Protein AF-A0A7W0YF31-F1 (afdb_monomer)

Radius of gyration: 17.95 Å; Cα contacts (8 Å, |Δi|>4): 53; chains: 1; bounding box: 59×24×43 Å

Solvent-accessible surface area (backbone atoms only — not comparable to full-atom values): 5003 Å² total; per-residue (Å²): 131,92,84,71,95,67,68,73,87,78,51,57,79,47,66,65,85,91,43,76,35,39,67,69,57,52,53,52,53,51,36,53,51,44,46,55,50,50,54,51,34,50,76,73,69,44,48,70,60,52,64,66,34,35,68,47,73,66,44,33,73,76,63,68,42,62,65,16,73,72,34,38,89,45,46,77,65,84,88,80,117

Foldseek 3Di:
DPDPPDDCQQFAPDDDDPDGHHPVNVVVVVLVVLVVVCVVCVVVVVPVVLVLQDDDPCCVVPVVSVNNVVSNVRRDDPVVD

Structure (mmCIF, N/CA/C/O backbone):
data_AF-A0A7W0YF31-F1
#
_entry.id   AF-A0A7W0YF31-F1
#
loop_
_atom_site.group_PDB
_atom_site.id
_atom_site.type_symbol
_atom_site.label_atom_id
_atom_site.label_alt_id
_atom_site.label_comp_id
_atom_site.label_asym_id
_atom_site.label_entity_id
_atom_site.label_seq_id
_atom_site.pdbx_PDB_ins_code
_atom_site.Cartn_x
_atom_site.Cartn_y
_atom_site.Cartn_z
_atom_site.occupancy
_atom_site.B_iso_or_equiv
_atom_site.auth_seq_id
_atom_site.auth_comp_id
_atom_site.auth_asym_id
_atom_site.auth_atom_id
_atom_site.pdbx_PDB_model_num
ATOM 1 N N . MET A 1 1 ? 40.782 8.152 2.202 1.00 50.22 1 MET A N 1
ATOM 2 C CA . MET A 1 1 ? 39.498 8.135 1.470 1.00 50.22 1 MET A CA 1
ATOM 3 C C . MET A 1 1 ? 39.026 6.689 1.452 1.00 50.22 1 MET A C 1
ATOM 5 O O . MET A 1 1 ? 39.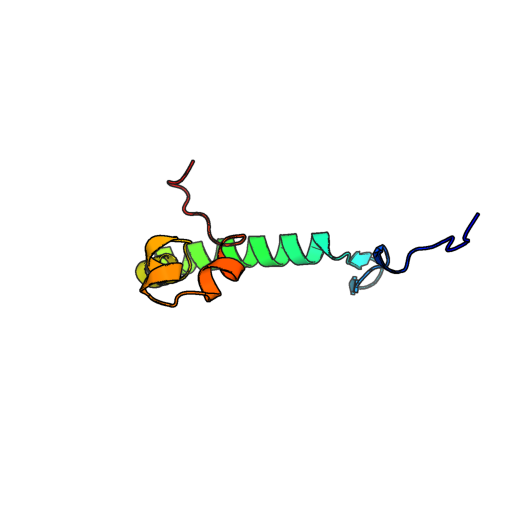675 5.879 0.808 1.00 50.22 1 MET A O 1
ATOM 9 N N . PHE A 1 2 ? 38.025 6.329 2.261 1.00 59.72 2 PHE A N 1
ATOM 10 C CA . PHE A 1 2 ? 37.509 4.955 2.307 1.00 59.72 2 PHE A CA 1
ATOM 11 C C . PHE A 1 2 ? 36.731 4.683 1.017 1.00 59.72 2 PHE A C 1
ATOM 13 O O . PHE A 1 2 ? 35.678 5.269 0.781 1.00 59.72 2 PHE A O 1
ATOM 20 N N . GLY A 1 3 ? 37.342 3.885 0.143 1.00 62.59 3 GLY A N 1
ATOM 21 C CA . GLY A 1 3 ? 36.883 3.610 -1.209 1.00 62.59 3 GLY A CA 1
ATOM 22 C C . GLY A 1 3 ? 35.805 2.537 -1.260 1.00 62.59 3 GLY A C 1
ATOM 23 O O . GLY A 1 3 ? 36.112 1.351 -1.229 1.00 62.59 3 GLY A O 1
ATOM 24 N N . VAL A 1 4 ? 34.561 2.966 -1.445 1.00 63.16 4 VAL A N 1
ATOM 25 C CA . VAL A 1 4 ? 33.561 2.213 -2.207 1.00 63.16 4 VAL A CA 1
ATOM 26 C C . VAL A 1 4 ? 33.153 3.137 -3.344 1.00 63.16 4 VAL A C 1
ATOM 28 O O . VAL A 1 4 ? 32.501 4.152 -3.128 1.00 63.16 4 VAL A O 1
ATOM 31 N N . VAL A 1 5 ? 33.645 2.844 -4.547 1.00 59.12 5 VAL A N 1
ATOM 32 C CA . VAL A 1 5 ? 33.482 3.716 -5.725 1.00 59.12 5 VAL A CA 1
ATOM 33 C C . VAL A 1 5 ? 32.179 3.410 -6.484 1.00 59.12 5 VAL A C 1
ATOM 35 O O . VAL A 1 5 ? 31.846 4.098 -7.440 1.00 59.12 5 VAL A O 1
ATOM 38 N N . THR A 1 6 ? 31.393 2.437 -6.019 1.00 61.53 6 THR A N 1
ATOM 39 C CA . THR A 1 6 ? 30.021 2.157 -6.464 1.00 61.53 6 THR A CA 1
ATOM 40 C C . THR A 1 6 ? 29.246 1.587 -5.278 1.00 61.53 6 THR A C 1
ATOM 42 O O . THR A 1 6 ? 29.507 0.461 -4.864 1.00 61.53 6 THR A O 1
ATOM 45 N N . SER A 1 7 ? 28.339 2.360 -4.679 1.00 65.44 7 SER A N 1
ATOM 46 C CA . SER A 1 7 ? 27.383 1.790 -3.723 1.00 65.44 7 SER A CA 1
ATOM 47 C C . SER A 1 7 ? 26.406 0.922 -4.521 1.00 65.44 7 SER A C 1
ATOM 49 O O . SER A 1 7 ? 25.795 1.389 -5.489 1.00 65.44 7 SER A O 1
ATOM 51 N N . ASP A 1 8 ? 26.303 -0.355 -4.149 1.00 63.16 8 ASP A N 1
ATOM 52 C CA . ASP A 1 8 ? 25.353 -1.298 -4.746 1.00 63.16 8 ASP A CA 1
ATOM 53 C C . ASP A 1 8 ? 23.891 -0.837 -4.566 1.00 63.16 8 ASP A C 1
ATOM 55 O O . ASP A 1 8 ? 23.008 -1.290 -5.290 1.00 63.16 8 ASP A O 1
ATOM 59 N N . ASP A 1 9 ? 23.628 0.129 -3.676 1.00 66.69 9 ASP A N 1
ATOM 60 C CA . ASP A 1 9 ? 22.285 0.649 -3.376 1.00 66.69 9 ASP A CA 1
ATOM 61 C C . ASP A 1 9 ? 21.604 1.335 -4.571 1.00 66.69 9 ASP A C 1
ATOM 63 O O . ASP A 1 9 ? 20.379 1.446 -4.608 1.00 66.69 9 ASP A O 1
ATOM 67 N N . TYR A 1 10 ? 22.377 1.798 -5.559 1.00 68.00 10 TYR A N 1
ATOM 68 C CA . TYR A 1 10 ? 21.843 2.438 -6.769 1.00 68.00 10 TYR A CA 1
ATOM 69 C C . TYR A 1 10 ? 21.689 1.479 -7.953 1.00 68.00 10 TYR A C 1
ATOM 71 O O . TYR A 1 10 ? 21.272 1.895 -9.041 1.00 68.00 10 TYR A O 1
ATOM 79 N N . GLN A 1 11 ? 22.017 0.200 -7.771 1.00 81.69 11 GLN A N 1
ATOM 80 C CA . GLN A 1 11 ? 21.858 -0.789 -8.827 1.00 81.69 11 GLN A CA 1
ATOM 81 C C . GLN A 1 11 ? 20.371 -1.075 -9.096 1.00 81.69 11 GLN A C 1
ATOM 83 O O . GLN A 1 11 ? 19.519 -0.945 -8.211 1.00 81.69 11 GLN A O 1
ATOM 88 N N . PRO A 1 12 ? 20.016 -1.431 -10.340 1.00 82.69 12 PRO A N 1
ATOM 89 C CA . PRO A 1 12 ? 18.660 -1.853 -10.649 1.00 82.69 12 PRO A CA 1
ATOM 90 C C . PRO A 1 12 ? 18.293 -3.123 -9.881 1.00 82.69 12 PRO A C 1
ATOM 92 O O . PRO A 1 12 ? 19.041 -4.097 -9.869 1.00 82.69 12 PRO A O 1
ATOM 95 N N . VAL A 1 13 ? 17.101 -3.119 -9.287 1.00 85.12 13 VAL A N 1
ATOM 96 C CA . VAL A 1 13 ? 16.544 -4.252 -8.532 1.00 85.12 13 VAL A CA 1
ATOM 97 C C . VAL A 1 13 ? 16.059 -5.350 -9.480 1.00 85.12 13 VAL A C 1
ATOM 99 O O . VAL A 1 13 ? 16.081 -6.531 -9.144 1.00 85.12 13 VAL A O 1
ATOM 102 N N . ALA A 1 14 ? 15.619 -4.969 -10.681 1.00 86.81 14 ALA A N 1
ATOM 103 C CA . ALA A 1 14 ? 15.179 -5.891 -11.719 1.00 86.81 14 ALA A CA 1
ATOM 104 C C . ALA A 1 14 ? 15.440 -5.314 -13.116 1.00 86.81 14 ALA A C 1
ATOM 106 O O . ALA A 1 14 ? 15.744 -4.132 -13.272 1.00 86.81 14 ALA A O 1
ATOM 107 N N . TRP A 1 15 ? 15.282 -6.144 -14.144 1.00 87.44 15 TRP A N 1
ATOM 108 C CA . TRP A 1 15 ? 15.398 -5.745 -15.545 1.00 87.44 15 TRP A CA 1
ATOM 109 C C . TRP A 1 15 ? 14.131 -6.143 -16.297 1.00 87.44 15 TRP A C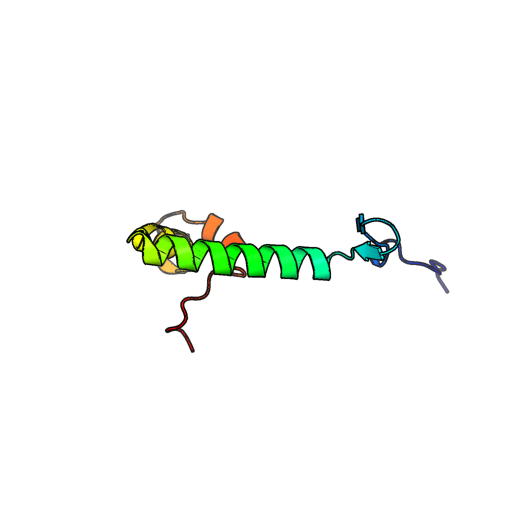 1
ATOM 111 O O . TRP A 1 15 ? 13.740 -7.309 -16.283 1.00 87.44 15 TRP A O 1
ATOM 121 N N . MET A 1 16 ? 13.497 -5.188 -16.980 1.00 87.62 16 MET A N 1
ATOM 122 C CA . MET A 1 16 ? 12.425 -5.472 -17.936 1.00 87.62 16 MET A CA 1
ATOM 123 C C . MET A 1 16 ? 13.004 -5.380 -19.346 1.00 87.62 16 MET A C 1
ATOM 125 O O . MET A 1 16 ? 13.107 -4.308 -19.947 1.00 87.62 16 MET A O 1
ATOM 129 N N . GLY A 1 17 ? 13.463 -6.525 -19.854 1.00 87.69 17 GLY A N 1
ATOM 130 C CA . GLY A 1 17 ? 14.207 -6.594 -21.107 1.00 87.69 17 GLY A CA 1
ATOM 131 C C . GLY A 1 17 ? 15.523 -5.820 -21.010 1.00 87.69 17 GLY A C 1
ATOM 132 O O . GLY A 1 17 ? 16.432 -6.226 -20.294 1.00 87.69 17 GLY A O 1
ATOM 133 N N . ARG A 1 18 ? 15.626 -4.701 -21.737 1.00 87.25 18 ARG A N 1
ATOM 134 C CA . ARG A 1 18 ? 16.826 -3.841 -21.769 1.00 87.25 18 ARG A CA 1
ATOM 135 C C . ARG A 1 18 ? 16.746 -2.649 -20.810 1.00 87.25 18 ARG A C 1
ATOM 137 O O . ARG A 1 18 ? 17.697 -1.874 -20.752 1.00 87.25 18 ARG A O 1
ATOM 144 N N . TYR A 1 19 ? 15.632 -2.487 -20.094 1.00 84.81 19 TYR A N 1
ATOM 145 C CA . TYR A 1 19 ? 15.404 -1.348 -19.209 1.00 84.81 19 TYR A CA 1
ATOM 146 C C . TYR A 1 19 ? 15.653 -1.729 -17.739 1.00 84.81 19 TYR A C 1
ATOM 148 O O . TYR A 1 19 ? 15.008 -2.661 -17.245 1.00 84.81 19 TYR A O 1
ATOM 156 N N . PRO A 1 20 ? 16.563 -1.026 -17.037 1.00 87.31 20 PRO A N 1
ATOM 157 C CA . PRO A 1 20 ? 16.779 -1.214 -15.607 1.00 87.31 20 PRO A CA 1
ATOM 158 C C . PRO A 1 20 ? 15.580 -0.688 -14.807 1.00 87.31 20 PRO A C 1
ATOM 160 O O . PRO A 1 20 ? 15.116 0.430 -15.027 1.00 87.31 20 PRO A O 1
ATOM 163 N N . ILE A 1 21 ? 15.081 -1.489 -13.866 1.00 87.12 21 ILE A N 1
ATOM 164 C CA . ILE A 1 21 ? 14.035 -1.097 -12.918 1.00 87.12 21 ILE A CA 1
ATOM 165 C C . ILE A 1 21 ? 14.697 -0.780 -11.580 1.00 87.12 21 ILE A C 1
ATOM 167 O O . ILE A 1 21 ? 15.274 -1.657 -10.933 1.00 87.12 21 ILE A O 1
ATOM 171 N N . HIS A 1 22 ? 14.573 0.471 -11.144 1.00 88.69 22 HIS A N 1
ATOM 172 C CA . HIS A 1 22 ? 15.069 0.926 -9.849 1.00 88.69 22 HIS A CA 1
ATOM 173 C C . HIS A 1 22 ? 13.977 0.840 -8.771 1.00 88.69 22 HIS A C 1
ATOM 175 O O . HIS A 1 22 ? 12.781 0.874 -9.066 1.00 88.69 22 HIS A O 1
ATOM 181 N N . THR A 1 23 ? 14.385 0.794 -7.503 1.00 86.88 23 THR A N 1
ATOM 182 C CA . THR A 1 23 ? 13.492 0.818 -6.331 1.00 86.88 23 THR A CA 1
ATOM 183 C C . THR A 1 23 ? 12.407 1.905 -6.380 1.00 86.88 23 THR A C 1
ATOM 185 O O . THR A 1 23 ? 11.240 1.563 -6.184 1.00 86.88 23 THR A O 1
ATOM 188 N N . PRO A 1 24 ? 12.705 3.189 -6.684 1.00 88.31 24 PRO A N 1
ATOM 189 C CA . PRO A 1 24 ? 11.661 4.211 -6.783 1.00 88.31 24 PRO A CA 1
ATOM 190 C C . PRO A 1 24 ? 10.620 3.888 -7.858 1.00 88.31 24 PRO A C 1
ATOM 192 O O . PRO A 1 24 ? 9.437 4.139 -7.653 1.00 88.31 24 PRO A O 1
ATOM 195 N N . THR A 1 25 ? 11.023 3.278 -8.975 1.00 88.38 25 THR A N 1
ATOM 196 C CA . THR A 1 25 ? 10.091 2.854 -10.026 1.00 88.38 25 THR A CA 1
ATOM 197 C C . THR A 1 25 ? 9.116 1.800 -9.503 1.00 88.38 25 THR A C 1
ATOM 199 O O . THR A 1 25 ? 7.920 1.901 -9.762 1.00 88.38 25 THR A O 1
ATOM 202 N N . LEU A 1 26 ? 9.594 0.829 -8.715 1.00 88.31 26 LEU A N 1
ATOM 203 C CA . LEU A 1 26 ? 8.734 -0.175 -8.078 1.00 88.31 26 LEU A CA 1
ATOM 204 C C . LEU A 1 26 ? 7.764 0.450 -7.071 1.00 88.31 26 LEU A C 1
ATOM 206 O O . LEU A 1 26 ? 6.590 0.085 -7.060 1.00 88.31 26 LEU A O 1
ATOM 210 N N . LEU A 1 27 ? 8.227 1.412 -6.267 1.00 88.38 27 LEU A N 1
ATOM 211 C CA . LEU A 1 27 ? 7.372 2.125 -5.3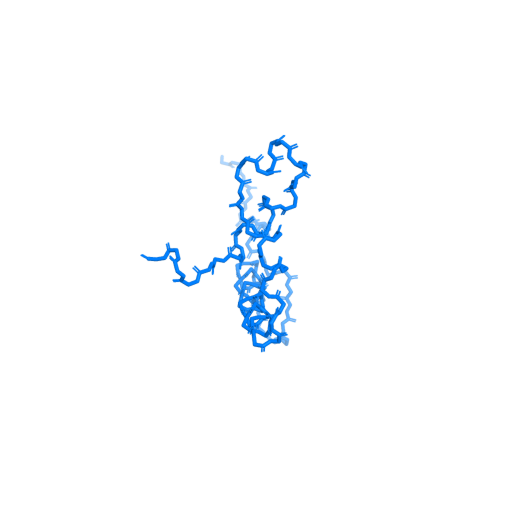15 1.00 88.38 27 LEU A CA 1
ATOM 212 C C . LEU A 1 27 ? 6.263 2.904 -6.025 1.00 88.38 27 LEU A C 1
ATOM 214 O O . LEU A 1 27 ? 5.107 2.824 -5.618 1.00 88.38 27 LEU A O 1
ATOM 218 N N . VAL A 1 28 ? 6.598 3.606 -7.110 1.00 90.38 28 VAL A N 1
ATOM 219 C CA . VAL A 1 28 ? 5.619 4.350 -7.914 1.00 90.38 28 VAL A CA 1
ATOM 220 C C . VAL A 1 28 ? 4.609 3.401 -8.554 1.00 90.38 28 VAL A C 1
ATOM 222 O O . VAL A 1 28 ? 3.411 3.644 -8.457 1.00 90.38 28 VAL A O 1
ATOM 225 N N . ILE A 1 29 ? 5.058 2.295 -9.157 1.00 89.50 29 ILE A N 1
ATOM 226 C CA . ILE A 1 29 ? 4.157 1.291 -9.746 1.00 89.50 29 ILE A CA 1
ATOM 227 C C . ILE A 1 29 ? 3.217 0.716 -8.680 1.00 89.50 29 ILE A C 1
ATOM 229 O O . ILE A 1 29 ? 2.010 0.649 -8.907 1.00 89.50 29 ILE A O 1
ATOM 233 N N . GLY A 1 30 ? 3.752 0.340 -7.514 1.00 89.69 30 GLY A N 1
ATOM 234 C CA . GLY A 1 30 ? 2.957 -0.162 -6.394 1.00 89.69 30 GLY A CA 1
ATOM 235 C C . GLY A 1 30 ? 1.923 0.858 -5.920 1.00 89.69 30 GLY A C 1
ATOM 236 O O . GLY A 1 30 ? 0.753 0.523 -5.768 1.00 89.69 30 GLY A O 1
ATOM 237 N N . HIS A 1 31 ? 2.323 2.122 -5.778 1.00 86.94 31 HIS A N 1
ATOM 238 C CA . HIS A 1 31 ? 1.430 3.205 -5.376 1.00 86.94 31 HIS A CA 1
ATOM 239 C C . HIS A 1 31 ? 0.304 3.449 -6.387 1.00 86.94 31 HIS A C 1
ATOM 241 O O . HIS A 1 31 ? -0.863 3.529 -6.008 1.00 86.94 31 HIS A O 1
ATOM 247 N N . VAL A 1 32 ? 0.624 3.489 -7.682 1.00 89.06 32 VAL A N 1
ATOM 248 C CA . VAL A 1 32 ? -0.374 3.645 -8.750 1.00 89.06 32 VAL A CA 1
ATOM 249 C C . VAL A 1 32 ? -1.339 2.455 -8.777 1.00 89.06 32 VAL A C 1
ATOM 251 O O . VAL A 1 32 ? -2.547 2.645 -8.907 1.00 89.06 32 VAL A O 1
ATOM 254 N N . ALA A 1 33 ? -0.841 1.228 -8.601 1.00 89.62 33 ALA A N 1
ATOM 255 C CA . ALA A 1 33 ? -1.690 0.042 -8.514 1.00 89.62 33 ALA A CA 1
ATOM 256 C C . ALA A 1 33 ? -2.642 0.105 -7.306 1.00 89.62 33 ALA A C 1
ATOM 258 O O . ALA A 1 33 ? -3.827 -0.201 -7.447 1.00 89.62 33 ALA A O 1
ATOM 259 N N . CYS A 1 34 ? -2.160 0.561 -6.143 1.00 86.25 34 CYS A N 1
ATOM 260 C CA . CYS A 1 34 ? -2.995 0.802 -4.966 1.00 86.25 34 CYS A CA 1
ATOM 261 C C . CYS A 1 34 ? -4.075 1.860 -5.227 1.00 86.25 34 CYS A C 1
ATOM 263 O O . CYS A 1 34 ? -5.225 1.637 -4.854 1.00 86.25 34 CYS A O 1
ATOM 265 N N . MET A 1 35 ? -3.748 2.965 -5.908 1.00 83.50 35 MET A N 1
ATOM 266 C CA . MET A 1 35 ? -4.734 3.984 -6.293 1.00 83.50 35 MET A CA 1
ATOM 267 C C . MET A 1 35 ? -5.838 3.402 -7.181 1.00 83.50 35 MET A C 1
ATOM 269 O O . MET A 1 35 ? -7.021 3.581 -6.898 1.00 83.50 35 MET A O 1
ATOM 273 N N . VAL A 1 36 ? -5.466 2.653 -8.223 1.00 88.38 36 VAL A N 1
ATOM 274 C CA . VAL A 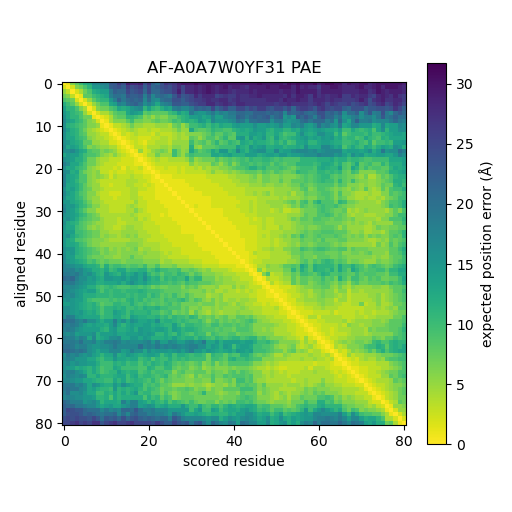1 36 ? -6.429 1.998 -9.124 1.00 88.38 36 VAL A CA 1
ATOM 275 C C . VAL A 1 36 ? -7.311 1.010 -8.356 1.00 88.38 36 VAL A C 1
ATOM 277 O O . VAL A 1 36 ? -8.531 0.999 -8.526 1.00 88.38 36 VAL A O 1
ATOM 280 N N . PHE A 1 37 ? -6.719 0.211 -7.469 1.00 86.06 37 PHE A N 1
ATOM 281 C CA . PHE A 1 37 ? -7.460 -0.723 -6.625 1.00 86.06 37 PHE A CA 1
ATOM 282 C C . PHE A 1 37 ? -8.432 -0.005 -5.677 1.00 86.06 37 PHE A C 1
ATOM 284 O O . PHE A 1 37 ? -9.579 -0.428 -5.540 1.00 86.06 37 PHE A O 1
ATOM 291 N N . ALA A 1 38 ? -8.020 1.116 -5.080 1.00 82.75 38 ALA A N 1
ATOM 292 C CA . ALA A 1 38 ? -8.885 1.941 -4.243 1.00 82.75 38 ALA A CA 1
ATOM 293 C C . ALA A 1 38 ? -10.081 2.500 -5.030 1.00 82.75 38 ALA A C 1
ATOM 295 O O . ALA A 1 38 ? -11.208 2.457 -4.533 1.00 82.75 38 ALA A O 1
ATOM 296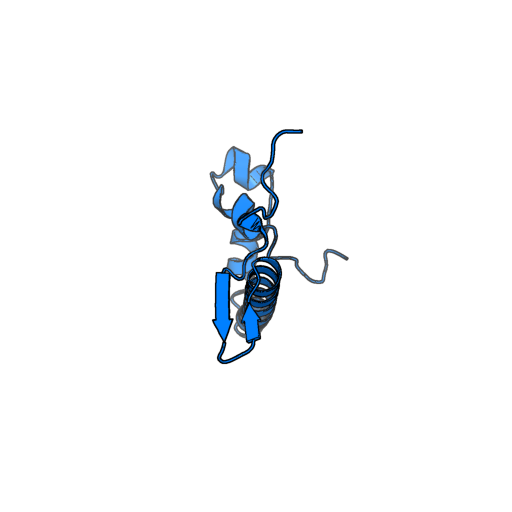 N N . CYS A 1 39 ? -9.878 2.944 -6.277 1.00 84.19 39 CYS A N 1
ATOM 297 C CA . CYS A 1 39 ? -10.976 3.353 -7.157 1.00 84.19 39 CYS A CA 1
ATOM 298 C C . CYS A 1 39 ? -11.979 2.213 -7.391 1.00 84.19 39 CYS A C 1
ATOM 300 O O . CYS A 1 39 ? -13.186 2.445 -7.327 1.00 84.19 39 CYS A O 1
ATOM 302 N N . PHE A 1 40 ? -11.505 0.982 -7.610 1.00 86.38 40 PHE A N 1
ATOM 303 C CA . PHE A 1 40 ? -12.390 -0.177 -7.745 1.00 86.38 40 PHE A CA 1
ATOM 304 C C . PHE A 1 40 ? -13.150 -0.480 -6.451 1.00 86.38 40 PHE A C 1
ATOM 306 O O . PHE A 1 40 ? -14.362 -0.677 -6.499 1.00 86.38 40 PHE A O 1
ATOM 313 N N . LEU A 1 41 ? -12.484 -0.468 -5.292 1.00 84.06 41 LEU A N 1
ATOM 314 C CA . LEU A 1 41 ? -13.149 -0.675 -3.999 1.00 84.06 41 LEU A CA 1
ATOM 315 C C . LEU A 1 41 ? -14.283 0.331 -3.775 1.00 84.06 41 LEU A C 1
ATOM 317 O O . LEU A 1 41 ? -15.370 -0.060 -3.353 1.00 84.06 41 LEU A O 1
ATOM 321 N N . LEU A 1 42 ? -14.057 1.606 -4.102 1.00 80.50 42 LEU A N 1
ATOM 322 C CA . LEU A 1 42 ? -15.094 2.637 -4.035 1.00 80.50 42 LEU A CA 1
ATOM 323 C C . LEU A 1 42 ? -16.242 2.355 -5.010 1.00 80.50 42 LEU A C 1
ATOM 325 O O . LEU A 1 42 ? -17.403 2.425 -4.612 1.00 80.50 42 LEU A O 1
ATOM 329 N N . ALA A 1 43 ? -15.935 1.987 -6.257 1.00 82.69 43 ALA A N 1
ATOM 330 C CA . ALA A 1 43 ? -16.942 1.694 -7.276 1.00 82.69 43 ALA A CA 1
ATOM 331 C C . ALA A 1 43 ? -17.857 0.513 -6.900 1.00 82.69 43 ALA A C 1
ATOM 333 O O . ALA A 1 43 ? -19.047 0.538 -7.203 1.00 82.69 43 ALA A O 1
ATOM 334 N N . PHE A 1 44 ? -17.326 -0.497 -6.205 1.00 87.69 44 PHE A N 1
ATOM 335 C CA . PHE A 1 44 ? -18.093 -1.652 -5.724 1.00 87.69 44 PHE A CA 1
ATOM 336 C C . PHE A 1 44 ? -18.731 -1.447 -4.337 1.00 87.69 44 PHE A C 1
ATOM 338 O O . PHE A 1 44 ? -19.299 -2.386 -3.781 1.00 87.69 44 PHE A O 1
ATOM 345 N N . GLY A 1 45 ? -18.649 -0.244 -3.755 1.00 79.44 45 GLY A N 1
ATOM 346 C CA . GLY A 1 45 ? -19.230 0.058 -2.442 1.00 79.44 45 GLY A CA 1
ATOM 347 C C . GLY A 1 45 ? -18.454 -0.518 -1.250 1.00 79.44 45 GLY A C 1
ATOM 348 O O . GLY A 1 45 ? -18.921 -0.451 -0.117 1.00 79.44 45 GLY A O 1
ATOM 349 N N . ALA A 1 46 ? -17.242 -1.033 -1.467 1.00 80.81 46 ALA A N 1
ATOM 350 C CA . ALA A 1 46 ? -16.349 -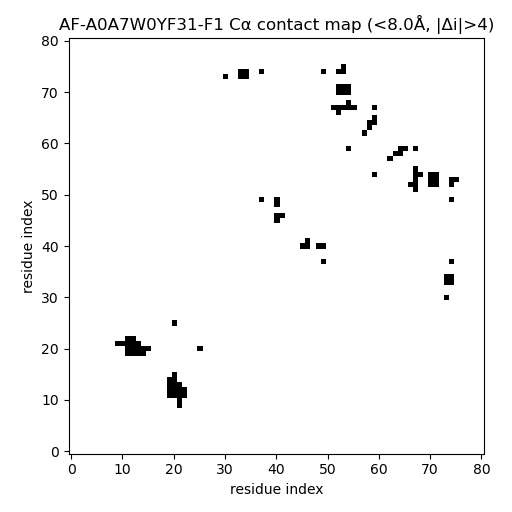1.562 -0.435 1.00 80.81 46 ALA A CA 1
ATOM 351 C C . ALA A 1 46 ? -15.515 -0.462 0.258 1.00 80.81 46 ALA A C 1
ATOM 353 O O . ALA A 1 46 ? -14.407 -0.716 0.732 1.00 80.81 46 ALA A O 1
ATOM 354 N N . GLY A 1 47 ? -16.039 0.767 0.344 1.00 74.00 47 GLY A N 1
ATOM 355 C CA . GLY A 1 47 ? -15.343 1.919 0.932 1.00 74.00 47 GLY A CA 1
ATOM 356 C C . GLY A 1 47 ? -14.911 1.706 2.388 1.00 74.00 47 GLY A C 1
ATOM 357 O O . GLY A 1 47 ? -13.870 2.210 2.794 1.00 74.00 47 GLY A O 1
ATOM 358 N N . GLY A 1 48 ? -15.631 0.872 3.147 1.00 75.94 48 GLY A N 1
ATOM 359 C CA . GLY A 1 48 ? -15.250 0.511 4.518 1.00 75.94 48 GLY A CA 1
ATOM 360 C C . GLY A 1 48 ? -13.897 -0.204 4.626 1.00 75.94 48 GLY A C 1
ATOM 361 O O . GLY A 1 48 ? -13.247 -0.117 5.660 1.00 75.94 48 GLY A O 1
ATOM 362 N N . VAL A 1 49 ? -13.420 -0.863 3.561 1.00 77.19 49 VAL A N 1
ATOM 363 C CA . VAL A 1 49 ? -12.078 -1.475 3.538 1.00 77.19 49 VAL A CA 1
ATOM 364 C C . VAL A 1 49 ? -10.989 -0.400 3.517 1.00 77.19 49 VAL A C 1
ATOM 366 O O . VAL A 1 49 ? -9.964 -0.555 4.177 1.00 77.19 49 VAL A O 1
ATOM 369 N N . LEU A 1 50 ? -11.219 0.712 2.811 1.00 75.50 50 LEU A N 1
ATOM 370 C CA . LEU A 1 50 ? -10.290 1.844 2.788 1.00 75.50 50 LEU A CA 1
ATOM 371 C C . LEU A 1 50 ? -10.189 2.514 4.160 1.00 75.50 50 LEU A C 1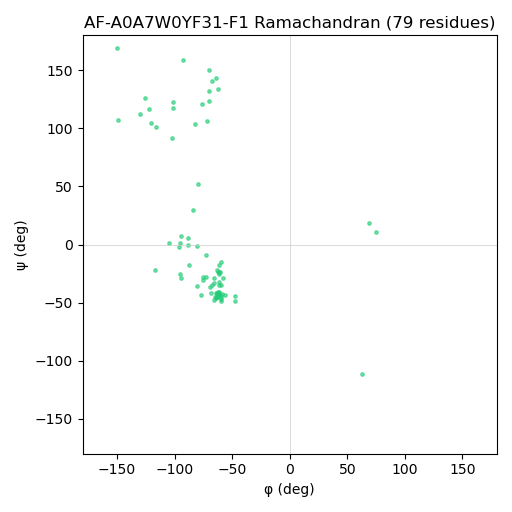
ATOM 373 O O . LEU A 1 50 ? -9.099 2.916 4.546 1.00 75.50 50 LEU A O 1
ATOM 377 N N . ASP A 1 51 ? -11.278 2.540 4.925 1.00 76.69 51 ASP A N 1
ATOM 378 C CA . ASP A 1 51 ? -11.306 3.072 6.294 1.00 76.69 51 ASP A CA 1
ATOM 379 C C . ASP A 1 51 ? -10.458 2.229 7.272 1.00 76.69 51 ASP A C 1
ATOM 381 O O . ASP A 1 51 ? -9.861 2.735 8.220 1.00 76.69 51 ASP A O 1
ATOM 385 N N . LEU A 1 52 ? -10.313 0.922 7.010 1.00 76.81 52 LEU A N 1
ATOM 386 C CA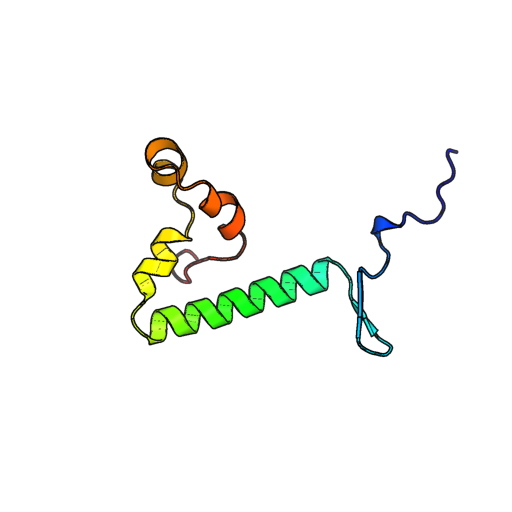 . LEU A 1 52 ? -9.397 0.057 7.767 1.00 76.81 52 LEU A CA 1
ATOM 387 C C . LEU A 1 52 ? -7.919 0.314 7.429 1.00 76.81 52 LEU A C 1
ATOM 389 O O . LEU A 1 52 ? -7.049 0.051 8.266 1.00 76.81 52 LEU A O 1
ATOM 393 N N . LEU A 1 53 ? -7.646 0.776 6.205 1.00 79.75 53 LEU A N 1
ATOM 394 C CA . LEU A 1 53 ? -6.307 0.971 5.636 1.00 79.75 53 LEU A CA 1
ATOM 395 C C . LEU A 1 53 ? -5.793 2.409 5.789 1.00 79.75 53 LEU A C 1
ATOM 397 O O . LEU A 1 53 ? -4.577 2.614 5.801 1.00 79.75 53 LEU A O 1
ATOM 401 N N . MET A 1 54 ? -6.696 3.384 5.898 1.00 80.94 54 MET A N 1
ATOM 402 C CA . MET A 1 54 ? -6.380 4.774 6.204 1.00 80.94 54 MET A CA 1
ATOM 403 C C . MET A 1 54 ? -5.780 4.893 7.598 1.00 80.94 54 MET A C 1
ATOM 405 O O . MET A 1 54 ? -6.183 4.199 8.528 1.00 80.94 54 MET A O 1
ATOM 409 N N . PHE A 1 55 ? -4.814 5.793 7.733 1.00 81.38 55 PHE A N 1
ATOM 410 C CA . PHE A 1 55 ? -4.149 6.022 9.003 1.00 81.38 55 PHE A CA 1
ATOM 411 C C . PHE A 1 55 ? -5.019 6.834 9.961 1.00 81.38 55 PHE A C 1
ATOM 413 O O . PHE A 1 55 ? -5.357 7.982 9.682 1.00 81.38 55 PHE A O 1
ATOM 420 N N . ASP A 1 56 ? -5.304 6.241 11.118 1.00 79.81 56 ASP A N 1
ATOM 421 C CA . ASP A 1 56 ? -5.932 6.886 12.264 1.00 79.81 56 ASP A CA 1
ATOM 422 C C . ASP A 1 56 ? -5.102 6.577 13.517 1.00 79.81 56 ASP A C 1
ATOM 424 O O . ASP A 1 56 ? -5.036 5.441 13.995 1.00 79.81 56 ASP A O 1
ATOM 428 N N . SER A 1 57 ? -4.463 7.606 14.076 1.00 78.81 57 SER A N 1
ATOM 429 C CA . SER A 1 57 ? -3.575 7.461 15.231 1.00 78.81 57 SER A CA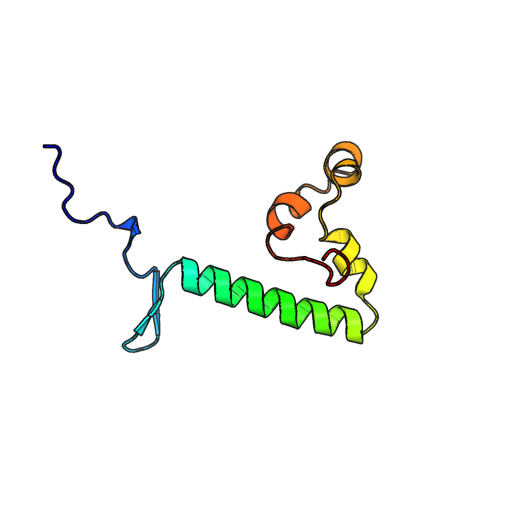 1
ATOM 430 C C . SER A 1 57 ? -4.287 6.922 16.476 1.00 78.81 57 SER A C 1
ATOM 432 O O . SER A 1 57 ? -3.681 6.164 17.237 1.00 78.81 57 SER A O 1
ATOM 434 N N . ALA A 1 58 ? -5.572 7.235 16.672 1.00 79.56 58 ALA A N 1
ATOM 435 C CA . ALA A 1 58 ? -6.346 6.715 17.791 1.00 79.56 58 ALA A CA 1
ATOM 436 C C . ALA A 1 58 ? -6.582 5.210 17.629 1.00 79.56 58 ALA A C 1
ATOM 438 O O . ALA A 1 58 ? -6.423 4.455 18.590 1.00 79.56 58 ALA A O 1
ATOM 439 N N . GLN A 1 59 ? -6.888 4.751 16.414 1.00 79.69 59 GLN A N 1
ATOM 440 C CA . GLN A 1 59 ? -7.113 3.331 16.130 1.00 79.69 59 GLN A CA 1
ATOM 441 C C . GLN A 1 59 ? -5.823 2.507 16.080 1.00 79.69 59 GLN A C 1
ATOM 443 O O . GLN A 1 59 ? -5.840 1.325 16.426 1.00 79.69 59 GLN A O 1
ATOM 448 N N . VAL A 1 60 ? -4.690 3.109 15.721 1.00 80.12 60 VAL A N 1
ATOM 449 C CA . VAL A 1 60 ? -3.382 2.443 15.810 1.00 80.12 60 VAL A CA 1
ATOM 450 C C . VAL A 1 60 ? -3.016 2.172 17.268 1.00 80.12 60 VAL A C 1
ATOM 452 O O . VAL A 1 60 ? -2.648 1.048 17.606 1.00 80.12 60 VAL A O 1
ATOM 455 N N . VAL A 1 61 ? -3.152 3.179 18.137 1.00 80.50 61 VAL A N 1
ATOM 456 C CA . VAL A 1 61 ? -2.730 3.088 19.544 1.00 80.50 61 VAL A CA 1
ATOM 457 C C . VAL A 1 61 ? -3.722 2.296 20.398 1.00 80.50 61 VAL A C 1
ATOM 459 O O . VAL A 1 61 ? -3.303 1.469 21.201 1.00 80.50 61 VAL A O 1
ATOM 462 N N . SER A 1 62 ? -5.030 2.521 20.233 1.00 80.25 62 SER A N 1
ATOM 463 C CA . SER A 1 62 ? -6.062 1.864 21.056 1.00 80.25 62 SER A CA 1
ATOM 464 C C . SER A 1 62 ? -6.632 0.587 20.433 1.00 80.25 62 SER A C 1
ATOM 466 O O . SER A 1 62 ? -7.042 -0.317 21.156 1.00 80.25 62 SER A O 1
ATOM 468 N N . GLY A 1 63 ? -6.651 0.498 19.100 1.00 75.81 63 GLY A N 1
ATOM 469 C CA . GLY A 1 63 ? -7.292 -0.584 18.346 1.00 75.81 63 GLY A CA 1
ATOM 470 C C . GLY A 1 63 ? -6.327 -1.601 17.733 1.00 75.81 63 GLY A C 1
ATOM 471 O O . GLY A 1 63 ? -6.780 -2.518 17.052 1.00 75.81 63 GLY A O 1
ATOM 472 N N . GLY A 1 64 ? -5.011 -1.450 17.935 1.00 80.12 64 GLY A N 1
ATOM 473 C CA . GLY A 1 64 ? -3.999 -2.397 17.454 1.00 80.12 64 GLY A CA 1
ATOM 474 C C . GLY A 1 64 ? -3.814 -2.428 15.933 1.00 80.12 64 GLY A C 1
ATOM 475 O O . GLY A 1 64 ? -3.251 -3.387 15.403 1.00 80.12 64 GLY A O 1
ATOM 476 N N . ARG A 1 65 ? -4.263 -1.394 15.208 1.00 82.19 65 ARG A N 1
ATOM 477 C CA . ARG A 1 65 ? -4.225 -1.335 13.735 1.00 82.19 65 ARG A CA 1
ATOM 478 C C . ARG A 1 65 ? -2.850 -0.960 13.172 1.00 82.19 65 ARG A C 1
ATOM 480 O O . ARG A 1 65 ? -2.724 -0.053 12.357 1.00 82.19 65 ARG A O 1
ATOM 487 N N . ILE A 1 66 ? -1.800 -1.669 13.583 1.00 82.88 66 ILE A N 1
ATOM 488 C CA . ILE A 1 66 ? -0.400 -1.365 13.225 1.00 82.88 66 ILE A CA 1
ATOM 489 C C . ILE A 1 66 ? -0.116 -1.410 11.717 1.00 82.88 66 ILE A C 1
ATOM 491 O O . ILE A 1 66 ? 0.800 -0.740 11.244 1.00 82.88 66 ILE A O 1
ATOM 495 N N . TRP A 1 67 ? -0.920 -2.151 10.946 1.00 81.50 67 TRP A N 1
ATOM 496 C CA . TRP A 1 67 ? -0.799 -2.218 9.486 1.00 81.50 67 TRP A CA 1
ATOM 497 C C . TRP A 1 67 ? -1.032 -0.860 8.812 1.00 81.50 67 TRP A C 1
ATOM 499 O O . TRP A 1 67 ? -0.484 -0.627 7.737 1.00 81.50 67 TRP A O 1
ATOM 509 N N . GLN A 1 68 ? -1.753 0.061 9.466 1.00 82.62 68 GLN A N 1
ATOM 510 C CA . GLN A 1 68 ? -1.987 1.414 8.961 1.00 82.62 68 GLN A CA 1
ATOM 511 C C . GLN A 1 68 ? -0.693 2.220 8.783 1.00 82.62 68 GLN A C 1
ATOM 513 O O . GLN A 1 68 ? -0.636 3.095 7.926 1.00 82.62 68 GLN A O 1
ATOM 518 N N . LEU A 1 69 ? 0.372 1.903 9.531 1.00 80.56 69 LEU A N 1
ATOM 519 C CA . LEU A 1 69 ? 1.687 2.534 9.360 1.00 80.56 69 LEU A CA 1
ATOM 520 C C . LEU A 1 69 ? 2.334 2.166 8.020 1.00 80.56 69 LEU A C 1
ATOM 522 O O . LEU A 1 69 ? 3.016 2.990 7.415 1.00 80.56 69 LEU A O 1
ATOM 526 N N . ALA A 1 70 ? 2.111 0.938 7.551 1.00 80.19 70 ALA A N 1
ATOM 527 C CA . ALA A 1 70 ? 2.626 0.473 6.269 1.00 80.19 70 ALA A CA 1
ATOM 528 C C . ALA A 1 70 ? 1.753 0.950 5.098 1.00 80.19 70 ALA A C 1
ATOM 530 O O . ALA A 1 70 ? 2.273 1.257 4.028 1.00 80.19 70 ALA A O 1
ATOM 531 N N . THR A 1 71 ? 0.432 1.030 5.288 1.00 81.44 71 THR A N 1
ATOM 532 C CA . THR A 1 71 ? -0.526 1.386 4.226 1.00 81.44 71 THR A CA 1
ATOM 533 C C . THR A 1 71 ? -0.745 2.889 4.076 1.00 81.44 71 THR A C 1
ATOM 535 O O . THR A 1 71 ? -1.179 3.333 3.014 1.00 81.44 71 THR A O 1
ATOM 538 N N . TYR A 1 72 ? -0.372 3.677 5.088 1.00 78.12 72 TYR A N 1
ATOM 539 C CA . TYR A 1 72 ? -0.428 5.142 5.107 1.00 78.12 72 TYR A CA 1
ATOM 540 C C . TYR A 1 72 ? 0.154 5.794 3.843 1.00 78.12 72 TYR A C 1
ATOM 542 O O . TYR A 1 72 ? -0.468 6.694 3.290 1.00 78.12 72 TYR A O 1
ATOM 550 N N . ALA A 1 73 ? 1.309 5.328 3.358 1.00 74.25 73 ALA A N 1
ATOM 551 C CA . ALA A 1 73 ? 1.985 5.919 2.198 1.00 74.25 73 ALA A CA 1
ATOM 552 C C . ALA A 1 73 ? 1.286 5.633 0.852 1.00 74.25 73 ALA A C 1
ATOM 554 O O . ALA A 1 73 ? 1.689 6.157 -0.186 1.00 74.25 73 ALA A O 1
ATOM 555 N N . PHE A 1 74 ? 0.278 4.758 0.848 1.00 74.00 74 PHE A N 1
ATOM 556 C CA . PHE A 1 74 ? -0.393 4.274 -0.359 1.00 74.00 74 PHE A CA 1
ATOM 557 C C . PHE A 1 74 ? -1.871 4.657 -0.424 1.00 74.00 74 PHE A C 1
ATOM 559 O O . PHE A 1 74 ? -2.445 4.675 -1.510 1.00 74.00 74 PHE A O 1
ATOM 566 N N . VAL A 1 75 ? -2.496 4.948 0.718 1.00 75.00 75 VAL A N 1
ATOM 567 C CA . VAL A 1 75 ? -3.936 5.202 0.810 1.00 75.00 75 VAL A CA 1
ATOM 568 C C . VAL A 1 75 ? -4.174 6.639 1.254 1.00 75.00 75 VAL A C 1
ATOM 570 O O . VAL A 1 75 ? -4.103 6.961 2.439 1.00 75.00 75 VAL A O 1
ATOM 573 N N . HIS A 1 76 ? -4.507 7.494 0.286 1.00 71.69 76 HIS A N 1
ATOM 574 C CA . HIS A 1 76 ? -4.927 8.872 0.523 1.00 71.69 76 HIS A CA 1
ATOM 575 C C . HIS A 1 76 ? -6.319 9.090 -0.080 1.00 71.69 76 HIS A C 1
ATOM 577 O O . HIS A 1 76 ? -6.476 8.960 -1.298 1.00 71.69 76 HIS A O 1
ATOM 583 N N . PRO A 1 77 ? -7.347 9.395 0.731 1.00 64.56 77 PRO A N 1
ATOM 584 C CA . PRO A 1 77 ? -8.648 9.738 0.187 1.00 64.56 77 PRO A CA 1
ATOM 585 C C . PRO A 1 77 ? -8.548 11.085 -0.549 1.00 64.56 77 PRO A C 1
ATOM 587 O O . PRO A 1 77 ? -7.893 12.008 -0.059 1.00 64.56 77 PRO A O 1
ATOM 590 N N . PRO A 1 78 ? -9.226 11.246 -1.698 1.00 58.59 78 PRO A N 1
ATOM 591 C CA . PRO A 1 78 ? -9.194 12.493 -2.463 1.00 58.59 78 PRO A CA 1
ATOM 592 C C . PRO A 1 78 ? -9.750 13.699 -1.687 1.00 58.59 78 PRO A C 1
ATOM 594 O O . PRO A 1 78 ? -9.468 14.832 -2.050 1.00 58.59 78 PRO A O 1
ATOM 597 N N . SER A 1 79 ? -10.510 13.469 -0.610 1.00 63.94 79 SER A N 1
ATOM 598 C CA . SER A 1 79 ? -11.067 14.505 0.268 1.00 63.94 79 SER A CA 1
ATOM 599 C C . SER A 1 79 ? -10.091 15.059 1.316 1.00 63.94 79 SER A C 1
ATOM 601 O O . SER A 1 79 ? -10.504 15.880 2.126 1.00 63.94 79 SER A O 1
ATOM 603 N N . ALA A 1 80 ? -8.847 14.568 1.373 1.00 57.72 80 ALA A N 1
ATOM 604 C CA . ALA A 1 80 ? -7.820 15.041 2.312 1.00 57.72 80 ALA A CA 1
ATOM 605 C C . ALA A 1 80 ? -6.886 16.124 1.723 1.00 57.72 80 ALA A C 1
ATOM 607 O O . ALA A 1 80 ? -5.899 16.486 2.365 1.00 57.72 80 ALA A O 1
ATOM 608 N N . LEU A 1 81 ? -7.194 16.611 0.516 1.00 49.19 81 LEU A N 1
ATOM 609 C CA . LEU A 1 81 ? -6.611 17.799 -0.120 1.00 49.19 81 LEU A CA 1
ATOM 610 C C . LEU A 1 81 ? -7.500 19.018 0.145 1.00 49.19 81 LEU A C 1
ATOM 612 O O . LEU A 1 81 ? -6.928 20.108 0.362 1.00 49.19 81 LEU A O 1
#

Mean predicted aligned error: 9.59 Å

Secondary structure (DSSP, 8-state):
----SS-GGGS-SEEETTEEEPHHHHHHHHHHHHHHHHHHHHHTT-HHHHHHHS--HHHHHHH--TTHHHHTTT---GGG-

Sequence (81 aa):
MFGVVTSDDYQPVAWMGRYPIHTPTLLVIGHVACMVFACFLLAFGAGGVLDLLMFDSAQVVSGGRIWQLATYAFVHPPSAL

pLDDT: mean 78.68, std 9.76, range [49.19, 90.38]